Protein AF-F9N398-F1 (afdb_monomer_lite)

Sequence (72 aa):
MEYIKRPKYLAQIEPFIDKPVIKILTGMRRVGKSTLLTIIKDTILQEVPDEQKIYINFESLEFLEINTAALL

Radius of gyration: 14.12 Å; chains: 1; bounding box: 32×32×32 Å

Structure (mmCIF, N/CA/C/O backbone):
data_AF-F9N398-F1
#
_entry.id   AF-F9N398-F1
#
loop_
_atom_site.group_PDB
_atom_site.id
_atom_site.type_symbol
_atom_site.label_atom_id
_atom_site.label_alt_id
_atom_site.label_comp_id
_atom_site.label_asym_id
_atom_site.label_entity_id
_atom_site.label_seq_id
_atom_site.pdbx_PDB_ins_code
_atom_site.Cartn_x
_atom_site.Cartn_y
_atom_site.Cartn_z
_atom_site.occupancy
_atom_site.B_iso_or_equiv
_atom_site.auth_seq_id
_atom_site.auth_comp_id
_atom_site.auth_asym_id
_atom_site.auth_atom_id
_atom_site.pdbx_PDB_model_num
ATOM 1 N N . MET A 1 1 ? 8.571 2.755 12.967 1.00 58.78 1 MET A N 1
ATOM 2 C CA . MET A 1 1 ? 8.239 4.187 12.788 1.00 58.78 1 MET A CA 1
ATOM 3 C C . MET A 1 1 ? 6.758 4.353 13.039 1.00 58.78 1 MET A C 1
ATOM 5 O O . MET A 1 1 ? 5.996 3.517 12.575 1.00 58.78 1 MET A O 1
ATOM 9 N N . GLU A 1 2 ? 6.355 5.387 13.768 1.00 73.81 2 GLU A N 1
ATOM 10 C CA . GLU A 1 2 ? 4.938 5.677 13.985 1.00 73.81 2 GLU A CA 1
ATOM 11 C C . GLU A 1 2 ? 4.415 6.537 12.825 1.00 73.81 2 GLU A C 1
ATOM 13 O O . GLU A 1 2 ? 4.878 7.658 12.607 1.00 73.81 2 GLU A O 1
ATOM 18 N N . TYR A 1 3 ? 3.492 5.996 12.029 1.00 81.75 3 TYR A N 1
ATOM 19 C CA . TYR A 1 3 ? 2.852 6.741 10.946 1.00 81.75 3 TYR A CA 1
ATOM 20 C C . TYR A 1 3 ? 1.637 7.504 11.471 1.00 81.75 3 TYR A C 1
ATOM 22 O O . TYR A 1 3 ? 0.818 6.962 12.215 1.00 81.75 3 TYR A O 1
ATOM 30 N N . ILE A 1 4 ? 1.444 8.742 11.010 1.00 89.19 4 ILE A N 1
ATOM 31 C CA . ILE A 1 4 ? 0.188 9.452 11.269 1.00 89.19 4 ILE A CA 1
ATOM 32 C C . ILE A 1 4 ? -0.929 8.718 10.521 1.00 89.19 4 ILE A C 1
ATOM 34 O O . ILE A 1 4 ? -0.907 8.633 9.289 1.00 89.19 4 ILE A O 1
ATOM 38 N N . LYS A 1 5 ? -1.932 8.235 11.261 1.00 86.25 5 LYS A N 1
ATOM 39 C CA . LYS A 1 5 ? -3.080 7.518 10.694 1.00 86.25 5 LYS A CA 1
ATOM 40 C C . LYS A 1 5 ? -3.798 8.359 9.628 1.0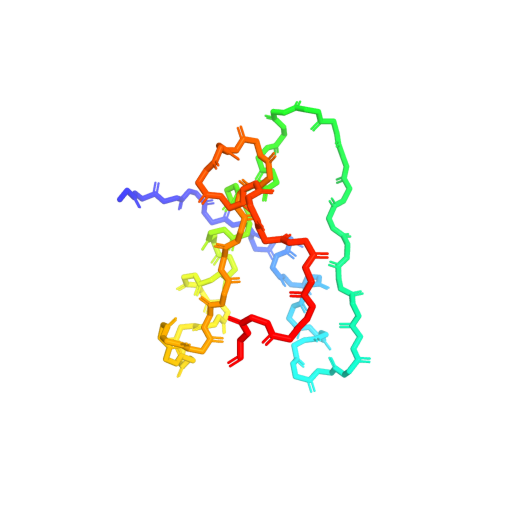0 86.25 5 LYS A C 1
ATOM 42 O O . LYS A 1 5 ? -3.850 9.591 9.682 1.00 86.25 5 LYS A O 1
ATOM 47 N N . ARG A 1 6 ? -4.336 7.682 8.613 1.00 92.12 6 ARG A N 1
ATOM 48 C CA . ARG A 1 6 ? -4.961 8.279 7.418 1.00 92.12 6 ARG A CA 1
ATOM 49 C C . ARG A 1 6 ? -6.408 7.784 7.240 1.00 92.12 6 ARG A C 1
ATOM 51 O O . ARG A 1 6 ? -6.742 7.300 6.161 1.00 92.12 6 ARG A O 1
ATOM 58 N N . PRO A 1 7 ? -7.283 7.911 8.259 1.00 94.38 7 PRO A N 1
ATOM 59 C CA . PRO A 1 7 ? -8.583 7.229 8.290 1.00 94.38 7 PRO A CA 1
ATOM 60 C C . PRO A 1 7 ? -9.467 7.554 7.079 1.00 94.38 7 PRO A C 1
ATOM 62 O O . PRO A 1 7 ? -10.065 6.656 6.505 1.00 94.38 7 PRO A O 1
ATOM 65 N N . LYS A 1 8 ? -9.468 8.809 6.606 1.00 95.38 8 LYS A N 1
ATOM 66 C CA . LYS A 1 8 ? -10.210 9.221 5.399 1.00 95.38 8 LYS A CA 1
ATOM 67 C C . LYS A 1 8 ? -9.817 8.432 4.142 1.00 95.38 8 LYS A C 1
ATOM 69 O O . LYS A 1 8 ? -10.663 8.188 3.287 1.00 95.38 8 LYS A O 1
ATOM 74 N N . TYR A 1 9 ? -8.536 8.108 3.985 1.00 94.50 9 TYR A N 1
ATOM 75 C CA . TYR A 1 9 ? -8.045 7.374 2.818 1.00 94.50 9 TYR A CA 1
ATOM 76 C C . TYR A 1 9 ? -8.263 5.870 2.988 1.00 94.50 9 TYR A C 1
ATOM 78 O O . TYR A 1 9 ? -8.659 5.213 2.034 1.00 94.50 9 TYR A O 1
ATOM 86 N N . LEU A 1 10 ? -8.079 5.344 4.202 1.00 94.69 10 LEU A N 1
ATOM 87 C CA . LEU A 1 10 ? -8.324 3.930 4.505 1.00 94.69 10 LEU A CA 1
ATOM 88 C C . LEU A 1 10 ? -9.801 3.558 4.330 1.00 94.69 10 LEU A C 1
ATOM 90 O O . LEU A 1 10 ? -10.095 2.598 3.627 1.00 94.69 10 LEU A O 1
ATOM 94 N N . ALA A 1 11 ? -10.723 4.392 4.818 1.00 95.94 11 ALA A N 1
ATOM 95 C CA . ALA A 1 11 ? -12.165 4.180 4.673 1.00 95.94 11 ALA A CA 1
ATOM 96 C C . ALA A 1 11 ? -12.643 4.147 3.207 1.00 95.94 11 ALA A C 1
ATOM 98 O O . ALA A 1 11 ? -13.682 3.568 2.905 1.00 95.94 11 ALA A O 1
ATOM 99 N N . GLN A 1 12 ? -11.898 4.755 2.276 1.00 94.75 12 GLN A N 1
ATOM 100 C CA . G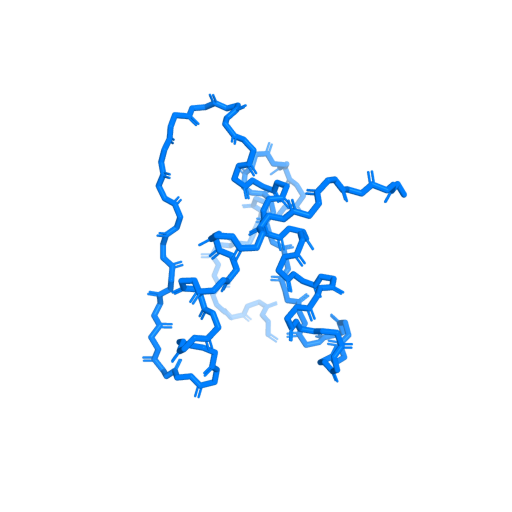LN A 1 12 ? -12.197 4.662 0.841 1.00 94.75 12 GLN A CA 1
ATOM 101 C C . GLN A 1 12 ? -11.711 3.348 0.220 1.00 94.75 12 GLN A C 1
ATOM 103 O O . GLN A 1 12 ? -12.199 2.963 -0.836 1.00 94.75 12 GLN A O 1
ATOM 108 N N . ILE A 1 13 ? -10.744 2.674 0.843 1.00 94.75 13 ILE A N 1
ATOM 109 C CA . ILE A 1 13 ? -10.085 1.475 0.312 1.00 94.75 13 ILE A CA 1
ATOM 110 C C . ILE A 1 13 ? -10.696 0.208 0.911 1.00 94.75 13 ILE A C 1
ATOM 112 O O . ILE A 1 13 ? -10.906 -0.756 0.176 1.00 94.75 13 ILE A O 1
ATOM 116 N N . GLU A 1 14 ? -11.026 0.226 2.207 1.00 94.31 14 GLU A N 1
ATOM 117 C CA . GLU A 1 14 ? -11.632 -0.889 2.951 1.00 94.31 14 GLU A CA 1
ATOM 118 C C . GLU A 1 14 ? -12.794 -1.580 2.211 1.00 94.31 14 GLU A C 1
ATOM 120 O O . GLU A 1 14 ? -12.769 -2.806 2.105 1.00 94.31 14 GLU A O 1
ATOM 125 N N . PRO A 1 15 ? -13.759 -0.868 1.586 1.00 95.81 15 PRO A N 1
ATOM 126 C CA . PRO A 1 15 ? -14.876 -1.515 0.894 1.00 95.81 15 PRO A CA 1
ATOM 127 C C . PRO A 1 15 ? -14.476 -2.342 -0.333 1.00 95.81 15 PRO A C 1
ATOM 129 O O . PRO A 1 15 ? -15.318 -3.055 -0.883 1.00 95.81 15 PRO A O 1
ATOM 132 N N . PHE A 1 16 ? -13.240 -2.212 -0.815 1.00 94.88 16 PHE A N 1
ATOM 133 C CA . PHE A 1 16 ? -12.728 -2.900 -2.000 1.00 94.88 16 PHE A CA 1
ATOM 134 C C . PHE A 1 16 ? -11.736 -4.019 -1.667 1.00 94.88 16 PHE A C 1
ATOM 136 O O . PHE A 1 16 ? -11.232 -4.678 -2.583 1.00 94.88 16 PHE A O 1
ATOM 143 N N . ILE A 1 17 ? -11.439 -4.235 -0.388 1.00 92.56 17 ILE A N 1
ATOM 144 C CA . ILE A 1 17 ? -10.626 -5.361 0.078 1.00 92.56 17 ILE A CA 1
ATOM 145 C C . ILE A 1 17 ? -11.366 -6.672 -0.210 1.00 92.56 17 ILE A C 1
ATOM 147 O O . ILE A 1 17 ? -12.594 -6.695 -0.252 1.00 92.56 17 ILE A O 1
ATOM 151 N N . ASP A 1 18 ? -10.606 -7.712 -0.558 1.00 91.56 18 ASP A N 1
ATOM 152 C CA . ASP A 1 18 ? -11.096 -9.038 -0.978 1.00 91.56 18 ASP A CA 1
ATOM 153 C C . ASP A 1 18 ? -12.040 -9.055 -2.191 1.00 91.56 18 ASP A C 1
ATOM 155 O O . ASP A 1 18 ? -12.666 -10.065 -2.511 1.00 91.56 18 ASP A O 1
ATOM 159 N N . LYS A 1 19 ? -12.112 -7.943 -2.931 1.00 94.81 19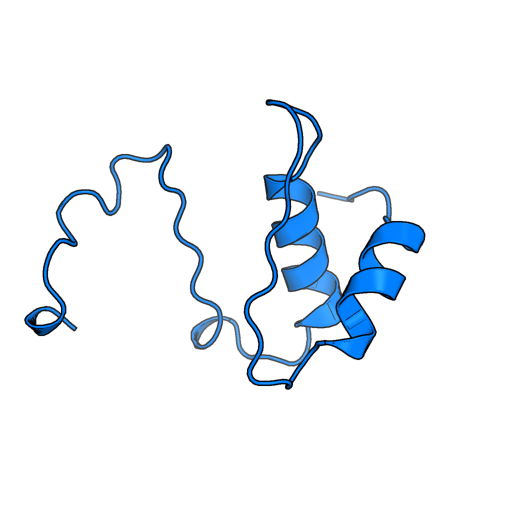 LYS A N 1
ATOM 160 C CA . LYS A 1 19 ? -12.816 -7.863 -4.213 1.00 94.81 19 LYS A CA 1
ATOM 161 C C . LYS A 1 19 ? -11.835 -7.993 -5.379 1.00 94.81 19 LYS A C 1
ATOM 163 O O . LYS A 1 19 ? -10.744 -7.410 -5.303 1.00 94.81 19 LYS A O 1
ATOM 168 N N . PRO A 1 20 ? -12.231 -8.655 -6.486 1.00 95.62 20 PRO A N 1
ATOM 169 C CA . PRO A 1 20 ? -11.405 -8.851 -7.680 1.00 95.62 20 PRO A CA 1
ATOM 170 C C . PRO A 1 20 ? -11.321 -7.563 -8.519 1.00 95.62 20 PRO A C 1
ATOM 172 O O . PRO A 1 20 ? -11.715 -7.512 -9.679 1.00 95.62 20 PRO A O 1
ATOM 175 N N . VAL A 1 21 ? -10.844 -6.483 -7.901 1.00 95.12 21 VAL A N 1
ATOM 176 C CA . VAL A 1 21 ? -10.684 -5.156 -8.500 1.00 95.12 21 VAL A CA 1
ATOM 177 C C . VAL A 1 21 ? -9.281 -4.633 -8.228 1.00 95.12 21 VAL A C 1
ATOM 179 O O . VAL A 1 21 ? -8.731 -4.839 -7.139 1.00 95.12 21 VAL A O 1
ATOM 182 N N . ILE A 1 22 ? -8.727 -3.920 -9.207 1.00 95.81 22 ILE A N 1
ATOM 183 C CA . ILE A 1 22 ? -7.433 -3.239 -9.107 1.00 95.81 22 ILE A CA 1
ATOM 184 C C . ILE A 1 22 ? -7.655 -1.858 -8.482 1.00 95.81 22 ILE A C 1
ATOM 186 O O . ILE A 1 22 ? -8.521 -1.104 -8.923 1.00 95.81 22 ILE A O 1
ATOM 190 N N . LYS A 1 23 ? -6.870 -1.516 -7.455 1.00 94.94 23 LYS A N 1
ATOM 191 C CA . LYS A 1 23 ? -6.926 -0.213 -6.778 1.00 94.94 23 LYS A CA 1
ATOM 192 C C . LYS A 1 23 ? -5.740 0.622 -7.248 1.00 94.94 23 LYS A C 1
ATOM 194 O O . LYS A 1 23 ? -4.597 0.225 -7.045 1.00 94.94 23 LYS A O 1
ATOM 199 N N . ILE A 1 24 ? -6.004 1.775 -7.857 1.00 95.44 24 ILE A N 1
ATOM 200 C CA . ILE A 1 24 ? -4.960 2.679 -8.357 1.00 95.44 24 ILE A CA 1
ATOM 201 C C . ILE A 1 24 ? -4.916 3.926 -7.469 1.00 95.44 24 ILE A C 1
ATOM 203 O O . ILE A 1 24 ? -5.893 4.665 -7.382 1.00 95.44 24 ILE A O 1
ATOM 207 N N . LEU A 1 25 ? -3.771 4.181 -6.827 1.00 95.12 25 LEU A N 1
ATOM 208 C CA . LEU A 1 25 ? -3.520 5.413 -6.074 1.00 95.12 25 LEU A CA 1
ATOM 209 C C . LEU A 1 25 ? -2.829 6.440 -6.978 1.00 95.12 25 LEU A C 1
ATOM 211 O O . LEU A 1 25 ? -1.658 6.288 -7.326 1.00 95.12 25 LEU A O 1
ATOM 215 N N . THR A 1 26 ? -3.535 7.507 -7.341 1.00 95.50 26 THR A N 1
ATOM 216 C CA . THR A 1 26 ? -3.002 8.587 -8.184 1.00 95.50 26 THR A CA 1
ATOM 217 C C . THR A 1 26 ? -2.604 9.813 -7.355 1.00 95.50 26 THR A C 1
ATOM 219 O O . THR A 1 26 ? -2.947 9.943 -6.181 1.00 95.50 26 THR A O 1
ATOM 222 N N . GLY A 1 27 ? -1.811 10.710 -7.949 1.00 95.31 27 GLY A N 1
ATOM 223 C CA . GLY A 1 27 ? -1.411 11.979 -7.332 1.00 95.31 27 GLY A CA 1
ATOM 224 C C . GLY A 1 27 ? 0.032 12.374 -7.636 1.00 95.31 27 GLY A C 1
ATOM 225 O O . GLY A 1 27 ? 0.827 11.568 -8.124 1.00 95.31 27 GLY A O 1
ATOM 226 N N . MET A 1 28 ? 0.398 13.611 -7.300 1.00 97.06 28 MET A N 1
ATOM 227 C CA . MET A 1 28 ? 1.727 14.178 -7.572 1.00 97.06 28 MET A CA 1
ATOM 228 C C . MET A 1 28 ? 2.881 13.426 -6.881 1.00 97.06 28 MET A C 1
ATOM 230 O O . MET A 1 28 ? 2.692 12.674 -5.918 1.00 97.06 28 MET A O 1
ATOM 234 N N . ARG A 1 29 ? 4.117 13.621 -7.363 1.00 94.00 29 ARG A N 1
ATOM 235 C CA . ARG A 1 29 ? 5.333 13.109 -6.702 1.00 94.00 29 ARG A CA 1
ATOM 236 C C . ARG A 1 29 ? 5.407 13.660 -5.266 1.00 94.00 29 ARG A C 1
ATOM 238 O O . ARG A 1 29 ? 5.053 14.809 -5.031 1.00 94.00 29 ARG A O 1
ATOM 245 N N . ARG A 1 30 ? 5.866 12.837 -4.313 1.00 92.75 30 ARG A N 1
ATOM 246 C CA . ARG A 1 30 ? 6.054 13.177 -2.879 1.00 92.75 30 ARG A CA 1
ATOM 247 C C . ARG A 1 30 ? 4.795 13.455 -2.037 1.00 92.75 30 ARG A C 1
ATOM 249 O O . ARG A 1 30 ? 4.927 13.873 -0.896 1.00 92.75 30 ARG A O 1
ATOM 256 N N . VAL A 1 31 ? 3.592 13.130 -2.513 1.00 94.94 31 VAL A N 1
ATOM 257 C CA . VAL A 1 31 ? 2.350 13.263 -1.707 1.00 94.94 31 VAL A CA 1
ATOM 258 C C . VAL A 1 31 ? 2.095 12.105 -0.724 1.00 94.94 31 VAL A C 1
ATOM 260 O O . VAL A 1 31 ? 1.046 12.050 -0.093 1.00 94.94 31 VAL A O 1
ATOM 263 N N . GLY A 1 32 ? 3.033 11.159 -0.594 1.00 94.00 32 GLY A N 1
ATOM 264 C CA . GLY A 1 32 ? 2.939 10.064 0.382 1.00 94.00 32 GLY A CA 1
ATOM 265 C C . GLY A 1 32 ? 2.191 8.812 -0.088 1.00 94.00 32 GLY A C 1
ATOM 266 O O . GLY A 1 32 ? 1.742 8.036 0.746 1.00 94.00 32 GLY A O 1
ATOM 267 N N . LYS A 1 33 ? 2.069 8.578 -1.403 1.00 95.31 33 LYS A N 1
ATOM 268 C CA . LYS A 1 33 ? 1.416 7.368 -1.948 1.00 95.31 33 LYS A CA 1
ATOM 269 C C . LYS A 1 33 ? 2.087 6.071 -1.477 1.00 95.31 33 LYS A C 1
ATOM 271 O O . LYS A 1 33 ? 1.396 5.188 -0.990 1.00 95.31 33 LYS A O 1
ATOM 276 N N . SER A 1 34 ? 3.418 5.983 -1.549 1.00 94.44 34 SER A N 1
ATOM 277 C CA . SER A 1 34 ? 4.164 4.812 -1.061 1.00 94.44 34 SER A CA 1
ATOM 278 C C . SER A 1 34 ? 3.977 4.611 0.443 1.00 94.44 34 SER A C 1
ATOM 280 O O . SER A 1 34 ? 3.766 3.495 0.895 1.00 94.44 34 SER A O 1
ATOM 282 N N . THR A 1 35 ? 3.941 5.702 1.215 1.00 94.38 35 THR A N 1
ATOM 283 C CA . THR A 1 35 ? 3.626 5.649 2.650 1.00 94.38 35 THR A CA 1
ATOM 284 C C . THR A 1 35 ? 2.200 5.159 2.902 1.00 94.38 35 THR A C 1
ATOM 286 O O . THR A 1 35 ? 1.985 4.374 3.816 1.00 94.38 35 THR A O 1
ATOM 289 N N . LEU A 1 36 ? 1.218 5.576 2.095 1.00 95.00 36 LEU A N 1
ATOM 290 C CA . LEU A 1 36 ? -0.154 5.081 2.202 1.00 95.00 36 LEU A CA 1
ATOM 291 C C . LEU A 1 36 ? -0.236 3.577 1.900 1.00 95.00 36 LEU A C 1
ATOM 293 O O . LEU A 1 36 ? -0.951 2.881 2.611 1.00 95.00 36 LEU A O 1
ATOM 297 N N . LEU A 1 37 ? 0.527 3.066 0.924 1.00 94.94 37 LEU A N 1
ATOM 298 C CA . LEU A 1 37 ? 0.649 1.621 0.681 1.00 94.94 37 LEU A CA 1
ATOM 299 C C . LEU A 1 37 ? 1.190 0.882 1.912 1.00 94.94 37 LEU A C 1
ATOM 301 O O . LEU A 1 37 ? 0.641 -0.151 2.284 1.00 94.94 37 LEU A O 1
ATOM 305 N N . THR A 1 38 ? 2.206 1.430 2.587 1.00 94.06 38 THR A N 1
ATOM 306 C CA . THR A 1 38 ? 2.724 0.859 3.842 1.00 94.06 38 THR A CA 1
ATOM 307 C C . THR A 1 38 ? 1.677 0.873 4.952 1.00 94.06 38 THR A C 1
ATOM 309 O O . THR A 1 38 ? 1.483 -0.142 5.607 1.00 94.06 38 THR A O 1
ATOM 312 N N . ILE A 1 39 ? 0.938 1.976 5.119 1.00 94.88 39 ILE A N 1
ATOM 313 C CA . ILE A 1 39 ? -0.145 2.051 6.110 1.00 94.88 39 ILE A CA 1
ATOM 314 C C . ILE A 1 39 ? -1.221 1.000 5.805 1.00 94.88 39 ILE A C 1
ATOM 316 O O . ILE A 1 39 ? -1.633 0.295 6.713 1.00 94.88 39 ILE A O 1
ATOM 320 N N . ILE A 1 40 ? -1.649 0.844 4.547 1.00 94.62 40 ILE A N 1
ATOM 321 C CA . ILE A 1 40 ? -2.627 -0.187 4.150 1.00 94.62 40 ILE A CA 1
ATOM 322 C C . ILE A 1 40 ? -2.121 -1.586 4.514 1.00 94.62 40 ILE A C 1
ATOM 324 O O . ILE A 1 40 ? -2.877 -2.378 5.075 1.00 94.62 40 ILE A O 1
ATOM 328 N N . LYS A 1 41 ? -0.846 -1.873 4.225 1.00 93.50 41 LYS A N 1
ATOM 329 C CA . LYS A 1 41 ? -0.198 -3.143 4.567 1.00 93.50 41 LYS A CA 1
ATOM 330 C C . LYS A 1 41 ? -0.238 -3.405 6.078 1.00 93.50 41 LYS A C 1
ATOM 332 O O . LYS A 1 41 ? -0.600 -4.501 6.488 1.00 93.50 41 LYS A O 1
ATOM 337 N N . ASP A 1 42 ? 0.102 -2.394 6.876 1.00 92.31 42 ASP A N 1
ATOM 338 C CA . ASP A 1 42 ? 0.223 -2.499 8.334 1.00 92.31 42 ASP A CA 1
ATOM 339 C C . ASP A 1 42 ? -1.135 -2.448 9.064 1.00 92.31 42 ASP A C 1
ATOM 341 O O . ASP A 1 42 ? -1.2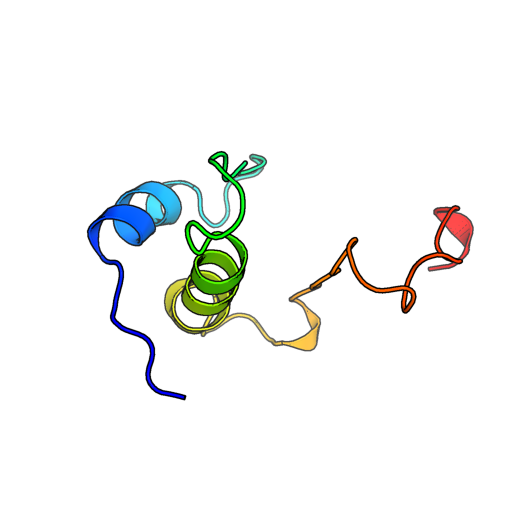18 -2.883 10.208 1.00 92.31 42 ASP A O 1
ATOM 345 N N . THR A 1 43 ? -2.197 -1.905 8.448 1.00 93.25 43 THR A N 1
ATOM 346 C CA . THR A 1 43 ? -3.515 -1.762 9.098 1.00 93.25 43 THR A CA 1
ATOM 347 C C . THR A 1 43 ? -4.588 -2.666 8.509 1.00 93.25 43 THR A C 1
ATOM 349 O O . THR A 1 43 ? -5.247 -3.393 9.240 1.00 93.25 43 THR A O 1
ATOM 352 N N . ILE A 1 44 ? -4.806 -2.607 7.195 1.00 93.62 44 ILE A N 1
ATOM 353 C CA . ILE A 1 44 ? -5.907 -3.327 6.542 1.00 93.62 44 ILE A CA 1
ATOM 354 C C . ILE A 1 44 ? -5.520 -4.790 6.326 1.00 93.62 44 ILE A C 1
ATOM 356 O O . ILE A 1 44 ? -6.337 -5.682 6.517 1.00 93.62 44 ILE A O 1
ATOM 360 N N . LEU A 1 45 ? -4.265 -5.035 5.947 1.00 94.12 45 LEU A N 1
ATOM 361 C CA . LEU A 1 45 ? -3.753 -6.372 5.644 1.00 94.12 45 LEU A CA 1
ATOM 362 C C . LEU A 1 45 ? -3.019 -7.004 6.835 1.00 94.12 45 LEU A C 1
ATOM 364 O O . LEU A 1 45 ? -2.200 -7.896 6.632 1.00 94.12 45 LEU A O 1
ATOM 368 N N . GLN A 1 46 ? -3.275 -6.543 8.062 1.00 93.94 46 GLN A N 1
ATOM 369 C CA . GLN A 1 46 ? -2.566 -7.012 9.260 1.00 93.94 46 GLN A CA 1
ATOM 370 C C . GLN A 1 46 ? -2.708 -8.529 9.485 1.00 93.94 46 GLN A C 1
ATOM 372 O O . GLN A 1 46 ? -1.746 -9.170 9.889 1.00 93.94 46 GLN A O 1
ATOM 377 N N . GLU A 1 47 ? -3.866 -9.105 9.140 1.00 94.31 47 GLU A N 1
ATOM 378 C CA . GLU A 1 47 ? -4.155 -10.542 9.289 1.00 94.31 47 GLU A CA 1
ATOM 379 C C . GLU A 1 47 ? -3.625 -11.394 8.123 1.00 94.31 47 GLU A C 1
ATOM 381 O O . GLU A 1 47 ? -3.590 -12.619 8.207 1.00 94.31 47 GLU A O 1
ATOM 386 N N . VAL A 1 48 ? -3.227 -10.766 7.011 1.00 94.75 48 VAL A N 1
ATOM 387 C CA . VAL A 1 48 ? -2.640 -11.482 5.873 1.00 94.75 48 VAL A CA 1
ATOM 388 C C . VAL A 1 48 ? -1.176 -11.796 6.218 1.00 94.75 48 VAL A C 1
ATOM 390 O O . VAL A 1 48 ? -0.468 -10.895 6.674 1.00 94.75 48 VAL A O 1
ATOM 393 N N . PRO A 1 49 ? -0.680 -13.024 6.002 1.00 96.31 49 PRO A N 1
ATOM 394 C CA . PRO A 1 49 ? 0.741 -13.345 6.139 1.00 96.31 49 PRO A CA 1
ATOM 395 C C . PRO A 1 49 ? 1.619 -12.473 5.232 1.00 96.31 49 PRO A C 1
ATOM 397 O O . PRO A 1 49 ? 1.242 -12.169 4.098 1.00 96.31 49 PRO A O 1
ATOM 400 N N . ASP A 1 50 ? 2.797 -12.062 5.703 1.00 93.56 50 ASP A N 1
ATOM 401 C CA . ASP A 1 50 ? 3.694 -11.193 4.926 1.00 93.56 50 ASP A CA 1
ATOM 402 C C . ASP A 1 50 ? 4.213 -11.882 3.652 1.00 93.56 50 ASP A C 1
ATOM 404 O O . ASP A 1 50 ? 4.412 -11.219 2.637 1.00 93.56 50 ASP A O 1
ATOM 408 N N . GLU A 1 51 ? 4.320 -13.213 3.646 1.00 95.81 51 GLU A N 1
ATOM 409 C CA . GLU A 1 51 ? 4.687 -14.016 2.473 1.00 95.81 51 GLU A CA 1
ATOM 410 C C . GLU A 1 51 ? 3.648 -13.916 1.344 1.00 95.81 51 GLU A C 1
ATOM 412 O O . GLU A 1 51 ? 3.961 -14.151 0.179 1.00 95.81 51 GLU A O 1
ATOM 417 N N . GLN A 1 52 ? 2.407 -13.544 1.675 1.00 94.69 52 GLN A N 1
ATOM 418 C CA . GLN A 1 52 ? 1.324 -13.316 0.715 1.00 94.69 52 GLN A CA 1
ATOM 419 C C . GLN A 1 52 ? 1.211 -11.840 0.293 1.00 94.69 52 GLN A C 1
ATOM 421 O O . GLN A 1 52 ? 0.320 -11.481 -0.481 1.00 94.69 52 GLN A O 1
ATOM 426 N N . LYS A 1 53 ? 2.110 -10.968 0.771 1.00 94.38 53 LYS A N 1
ATOM 427 C CA . LYS A 1 53 ? 2.148 -9.537 0.444 1.00 94.38 53 LYS A CA 1
ATOM 428 C C . LYS A 1 53 ? 3.361 -9.233 -0.426 1.00 94.38 53 LYS A C 1
ATOM 430 O O . LYS A 1 53 ? 4.469 -9.031 0.058 1.00 94.38 53 LYS A O 1
ATOM 435 N N . ILE A 1 54 ? 3.136 -9.119 -1.730 1.00 92.69 54 ILE A N 1
ATOM 436 C CA . ILE A 1 54 ? 4.195 -8.761 -2.677 1.00 92.69 54 ILE A CA 1
ATOM 437 C C . ILE A 1 54 ? 4.285 -7.235 -2.787 1.00 92.69 54 ILE A C 1
ATOM 439 O O . ILE A 1 54 ? 3.325 -6.569 -3.178 1.00 92.69 54 ILE A O 1
ATOM 443 N N . TYR A 1 55 ? 5.453 -6.678 -2.463 1.00 92.94 55 TYR A N 1
ATOM 444 C CA . TYR A 1 55 ? 5.760 -5.259 -2.635 1.00 92.94 55 TYR A CA 1
ATOM 445 C C . TYR A 1 55 ? 6.909 -5.086 -3.626 1.00 92.94 55 TYR A C 1
ATOM 447 O O . TYR A 1 55 ? 8.008 -5.578 -3.395 1.00 92.94 55 TYR A O 1
ATOM 455 N N . ILE A 1 56 ? 6.661 -4.351 -4.711 1.00 92.00 56 ILE A N 1
ATOM 456 C CA . ILE A 1 56 ? 7.657 -4.076 -5.751 1.00 92.00 56 ILE A CA 1
ATOM 457 C C . ILE A 1 56 ? 7.836 -2.565 -5.862 1.00 92.00 56 ILE A C 1
ATOM 459 O O . ILE A 1 56 ? 6.908 -1.833 -6.216 1.00 92.00 56 ILE A O 1
ATOM 463 N N . ASN A 1 57 ? 9.046 -2.091 -5.566 1.00 92.00 57 ASN A N 1
ATOM 464 C CA . ASN A 1 57 ? 9.424 -0.701 -5.781 1.00 92.00 57 ASN A CA 1
ATOM 465 C C . ASN A 1 57 ? 10.054 -0.530 -7.169 1.00 92.00 57 ASN A C 1
ATOM 467 O O . ASN A 1 57 ? 11.241 -0.783 -7.343 1.00 92.00 57 ASN A O 1
ATOM 471 N N . PHE A 1 58 ? 9.286 -0.019 -8.129 1.00 89.44 58 PHE A N 1
ATOM 472 C CA . PHE A 1 58 ? 9.766 0.242 -9.492 1.00 89.44 58 PHE A CA 1
ATOM 473 C C . PHE A 1 58 ? 10.756 1.418 -9.612 1.00 89.44 58 PHE A C 1
ATOM 475 O O . PHE A 1 58 ? 11.303 1.634 -10.688 1.00 89.44 58 PHE A O 1
ATOM 482 N N . GLU A 1 59 ? 11.004 2.189 -8.544 1.00 89.44 59 GLU A N 1
ATOM 483 C CA . GLU A 1 59 ? 12.123 3.148 -8.512 1.00 89.44 59 GLU A CA 1
ATOM 484 C C . GLU A 1 59 ? 13.453 2.480 -8.090 1.00 89.44 59 GLU A C 1
ATOM 486 O O . GLU A 1 59 ? 14.505 3.112 -8.172 1.00 89.44 59 GLU A O 1
ATOM 491 N N . SER A 1 60 ? 13.420 1.222 -7.629 1.00 92.62 60 SER A N 1
ATOM 492 C CA . SER A 1 60 ? 14.598 0.422 -7.263 1.00 92.62 60 SER A CA 1
ATOM 493 C C . SER A 1 60 ? 15.096 -0.416 -8.443 1.00 92.62 60 SER A C 1
ATOM 495 O O . SER A 1 60 ? 14.307 -0.852 -9.278 1.00 92.62 60 SER A O 1
ATOM 497 N N . LEU A 1 61 ? 16.402 -0.703 -8.477 1.00 92.00 61 LEU A N 1
ATOM 498 C CA . LEU A 1 61 ? 16.993 -1.629 -9.454 1.00 92.00 61 LEU A CA 1
ATOM 499 C C . LEU A 1 61 ? 16.772 -3.109 -9.088 1.00 92.00 61 LEU A C 1
ATOM 501 O O . LEU A 1 61 ? 17.011 -3.980 -9.914 1.00 92.00 61 LEU A O 1
ATOM 505 N N . GLU A 1 62 ? 16.312 -3.384 -7.864 1.00 90.62 62 GLU A N 1
ATOM 506 C CA . GLU A 1 62 ? 16.212 -4.723 -7.259 1.00 90.62 62 GLU A CA 1
ATOM 507 C C . GLU A 1 62 ? 15.467 -5.753 -8.121 1.00 90.62 62 GLU A C 1
ATOM 509 O O . GLU A 1 62 ? 15.835 -6.922 -8.135 1.00 90.62 62 GLU A O 1
ATOM 514 N N . PHE A 1 63 ? 14.458 -5.314 -8.878 1.00 88.00 63 PHE A N 1
ATOM 515 C CA . PHE A 1 63 ? 13.582 -6.196 -9.654 1.00 88.00 63 PHE A CA 1
ATOM 516 C C . PHE A 1 63 ? 13.621 -5.935 -11.166 1.00 8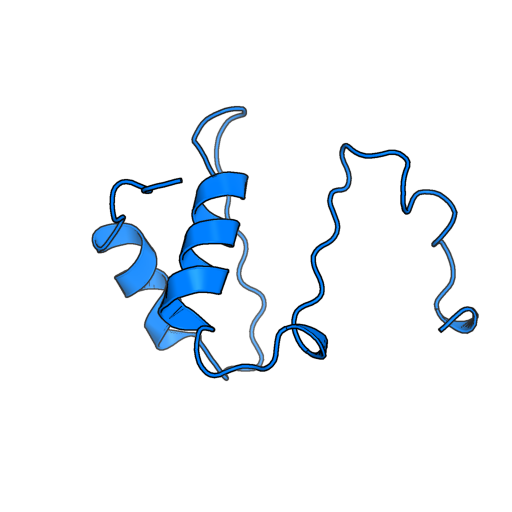8.00 63 PHE A C 1
ATOM 518 O O . PHE A 1 63 ? 12.747 -6.414 -11.885 1.00 88.00 63 PHE A O 1
ATOM 525 N N . LEU A 1 64 ? 14.606 -5.183 -11.673 1.00 86.94 64 LEU A N 1
ATOM 526 C CA . LEU A 1 64 ? 14.658 -4.819 -13.099 1.00 86.94 64 LEU A CA 1
ATOM 527 C C . LEU A 1 64 ? 14.810 -6.014 -14.045 1.00 86.94 64 LEU A C 1
ATOM 529 O O . LEU A 1 64 ? 14.353 -5.955 -15.184 1.00 86.94 64 LEU A O 1
ATOM 533 N N . GLU A 1 65 ? 15.420 -7.096 -13.571 1.00 88.56 65 GLU A N 1
ATOM 534 C CA . GLU A 1 65 ? 15.618 -8.318 -14.354 1.00 88.56 65 GLU A CA 1
ATOM 535 C C . GLU A 1 65 ? 14.315 -9.128 -14.529 1.00 88.56 65 GLU A C 1
ATOM 537 O O . GLU A 1 65 ? 14.235 -10.002 -15.392 1.00 88.56 65 GLU A O 1
ATOM 542 N N . ILE A 1 66 ? 13.262 -8.839 -13.749 1.00 87.94 66 ILE A N 1
ATOM 543 C CA . ILE A 1 66 ? 11.975 -9.542 -13.838 1.00 87.94 66 ILE A CA 1
ATOM 544 C C . ILE A 1 66 ? 11.174 -8.982 -15.017 1.00 87.94 66 ILE A C 1
ATOM 546 O O . ILE A 1 66 ? 10.456 -7.991 -14.905 1.00 87.94 66 ILE A O 1
ATOM 550 N N . ASN A 1 67 ? 11.290 -9.644 -16.166 1.00 86.62 67 ASN A N 1
ATOM 551 C CA . ASN A 1 67 ? 10.650 -9.228 -17.420 1.00 86.62 67 ASN A CA 1
ATOM 552 C C . ASN A 1 67 ? 9.807 -10.330 -18.089 1.00 86.62 67 ASN A C 1
ATOM 554 O O . ASN A 1 67 ? 9.166 -10.082 -19.110 1.00 86.62 67 ASN A O 1
ATOM 558 N N . THR A 1 68 ? 9.771 -11.535 -17.517 1.00 85.00 68 THR A N 1
ATOM 559 C CA . THR A 1 68 ? 9.027 -12.684 -18.049 1.00 85.00 68 THR A CA 1
ATOM 560 C C . THR A 1 68 ? 8.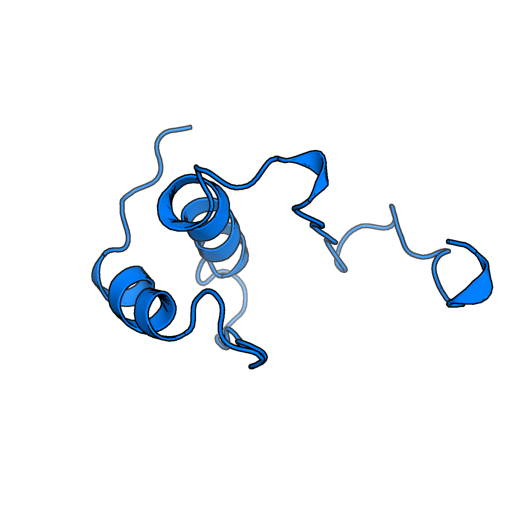297 -13.423 -16.932 1.00 85.00 68 THR A C 1
ATOM 562 O O . THR A 1 68 ? 8.796 -13.548 -15.817 1.00 85.00 68 THR A O 1
ATOM 565 N N . ALA A 1 69 ? 7.100 -13.933 -17.235 1.00 79.88 69 ALA A N 1
ATOM 566 C CA . ALA A 1 69 ? 6.281 -14.666 -16.266 1.00 79.88 69 ALA A CA 1
ATOM 567 C C . ALA A 1 69 ? 6.823 -16.072 -15.949 1.00 79.88 69 ALA A C 1
ATOM 569 O O . ALA A 1 69 ? 6.482 -16.632 -14.920 1.00 79.88 69 ALA A O 1
ATOM 570 N N . ALA A 1 70 ? 7.658 -16.640 -16.825 1.00 76.81 70 ALA A N 1
ATOM 571 C CA . ALA A 1 70 ? 8.163 -18.011 -16.714 1.00 76.81 70 ALA A CA 1
ATOM 572 C C . ALA A 1 70 ? 9.274 -18.199 -15.659 1.00 76.81 70 ALA A C 1
ATOM 574 O O . ALA A 1 70 ? 9.762 -19.311 -15.487 1.00 76.81 70 ALA A O 1
ATOM 575 N N . LEU A 1 71 ? 9.710 -17.117 -15.009 1.00 57.50 71 LEU A N 1
ATOM 576 C CA . LEU A 1 71 ? 10.799 -17.104 -14.027 1.00 57.50 71 LEU A CA 1
ATOM 577 C C . LEU A 1 71 ? 10.312 -17.197 -12.565 1.00 57.50 71 LEU A C 1
ATOM 579 O O . LEU A 1 71 ? 11.127 -17.080 -11.652 1.00 57.50 71 LEU A O 1
ATOM 583 N N . LEU A 1 72 ? 9.010 -17.419 -12.351 1.00 49.25 72 LEU A N 1
ATOM 584 C CA . LEU A 1 72 ? 8.357 -17.663 -11.058 1.00 49.25 72 LEU A CA 1
ATOM 585 C C . LEU A 1 72 ? 7.683 -19.039 -11.062 1.00 49.25 72 LEU A C 1
ATOM 587 O O . LEU A 1 72 ? 7.686 -19.680 -9.989 1.00 49.25 72 LEU A O 1
#

pLDDT: mean 90.81, std 8.66, range [49.25, 97.06]

Foldseek 3Di:
DDDDDDVVVLVVCLVCPPPPDDDDDDDDPPPCPVVVVVNCCVPVVVVPDVVPDDDDDPVDPPCVVPDDPVVD

Secondary structure (DSSP, 8-state):
--PPP-HHHHHHHGGGTTSS--------TTSSHHHHHHHHHHHTSTTS-GGG-----TTSSTTTT---GGG-